Protein AF-A0A840BNY3-F1 (afdb_monomer)

Solvent-accessible surface area (backbone atoms only — not comparable to full-atom values): 8030 Å² total; per-residue (Å²): 126,62,84,62,89,79,54,58,70,67,31,37,61,26,49,38,38,48,29,40,50,38,36,32,31,81,74,53,77,52,74,62,32,56,48,49,54,68,38,67,65,70,31,52,74,52,71,36,52,52,65,54,45,52,50,37,35,52,52,50,55,52,35,42,56,70,48,27,98,41,86,91,66,48,59,70,67,38,67,76,51,46,52,61,54,49,60,32,54,72,49,71,67,59,47,44,52,41,53,53,48,23,54,62,25,56,49,52,80,91,60,75,52,78,45,42,46,50,48,51,52,48,54,26,62,76,71,75,52,52,73,64,58,42,49,53,51,48,67,73,70,75,122

Organism: NCBI:txid1193620

Sequence (143 aa):
MTPIRTYAENSPQAVGRIVAMMMVADGQLAEAELAYLSDPEQLASIGIDAQGLRTVLADHLVDIALASPSPHEAKVNAPPILDQVLAPVTDPDLRLKACVLAVHASGADEKIDSAEHAVMHYMLQKWGLTLEDVHDYLAAHIS

Structure (mmCIF, N/CA/C/O backbone):
data_AF-A0A840BNY3-F1
#
_entry.id   AF-A0A840BNY3-F1
#
loop_
_atom_site.group_PDB
_atom_site.id
_atom_site.type_symbol
_atom_site.label_atom_id
_atom_site.label_alt_id
_atom_site.label_comp_id
_atom_site.label_asym_id
_atom_site.label_entity_id
_atom_site.label_seq_id
_atom_site.pdbx_PDB_ins_code
_atom_site.Cartn_x
_atom_site.Cartn_y
_atom_site.Cartn_z
_atom_site.occupancy
_atom_site.B_iso_or_equiv
_atom_site.auth_seq_id
_atom_site.auth_comp_id
_atom_site.auth_asym_id
_atom_site.auth_atom_id
_atom_site.pdbx_PDB_model_num
ATOM 1 N N . MET A 1 1 ? 13.892 16.795 -1.344 1.00 58.88 1 MET A N 1
ATOM 2 C CA . MET A 1 1 ? 13.169 15.645 -1.918 1.00 58.88 1 MET A CA 1
ATOM 3 C C . MET A 1 1 ? 12.025 16.171 -2.745 1.00 58.88 1 MET A C 1
ATOM 5 O O . MET A 1 1 ? 11.313 17.049 -2.270 1.00 58.88 1 MET A O 1
ATOM 9 N N . THR A 1 2 ? 11.887 15.670 -3.965 1.00 63.88 2 THR A N 1
ATOM 10 C CA . THR A 1 2 ? 10.723 15.951 -4.805 1.00 63.88 2 THR A CA 1
ATOM 11 C C . THR A 1 2 ? 9.511 15.244 -4.189 1.00 63.88 2 THR A C 1
ATOM 13 O O . THR A 1 2 ? 9.639 14.069 -3.841 1.00 63.88 2 THR A O 1
ATOM 16 N N . PRO A 1 3 ? 8.374 15.930 -3.981 1.00 72.62 3 PRO A N 1
ATOM 17 C CA . PRO A 1 3 ? 7.155 15.271 -3.521 1.00 72.62 3 PRO A CA 1
ATOM 18 C C . PRO A 1 3 ? 6.713 14.229 -4.554 1.00 72.62 3 PRO A C 1
ATOM 20 O O . PRO A 1 3 ? 6.742 14.504 -5.755 1.00 72.62 3 PRO A O 1
ATOM 23 N N . ILE A 1 4 ? 6.324 13.040 -4.091 1.00 83.88 4 ILE A N 1
ATOM 24 C CA . ILE A 1 4 ? 5.731 12.020 -4.965 1.00 83.88 4 ILE A CA 1
ATOM 25 C C . ILE A 1 4 ? 4.256 12.359 -5.205 1.00 83.88 4 ILE A C 1
ATOM 27 O O . ILE A 1 4 ? 3.634 13.055 -4.399 1.00 83.88 4 ILE A O 1
ATOM 31 N N . ARG A 1 5 ? 3.676 11.879 -6.308 1.00 90.00 5 ARG A N 1
ATOM 32 C CA . ARG A 1 5 ? 2.261 12.116 -6.617 1.00 90.00 5 ARG A CA 1
ATOM 33 C C . ARG A 1 5 ? 1.369 11.583 -5.492 1.00 90.00 5 ARG A C 1
ATOM 35 O O . ARG A 1 5 ? 1.558 10.464 -5.017 1.00 90.00 5 ARG A O 1
ATOM 42 N N . THR A 1 6 ? 0.363 12.367 -5.118 1.00 89.06 6 THR A N 1
ATOM 43 C CA . THR A 1 6 ? -0.660 11.990 -4.134 1.00 89.06 6 THR A CA 1
ATOM 44 C C . THR A 1 6 ? -1.955 11.599 -4.848 1.00 89.06 6 THR A C 1
ATOM 46 O O . THR A 1 6 ? -2.370 12.275 -5.790 1.00 89.06 6 THR A O 1
ATOM 49 N N . TYR A 1 7 ? -2.601 10.524 -4.397 1.00 96.19 7 TYR A N 1
ATOM 50 C CA . TYR A 1 7 ? -3.959 10.161 -4.812 1.00 96.19 7 TYR A CA 1
ATOM 51 C C . TYR A 1 7 ? -4.996 10.734 -3.840 1.00 96.19 7 TYR A C 1
ATOM 53 O O . TYR A 1 7 ? -4.658 11.116 -2.721 1.00 96.19 7 TYR A O 1
ATOM 61 N N . ALA A 1 8 ? -6.259 10.811 -4.265 1.00 97.38 8 ALA A N 1
ATOM 62 C CA . ALA A 1 8 ? -7.333 11.283 -3.396 1.00 97.38 8 ALA A CA 1
ATOM 63 C C . ALA A 1 8 ? -7.452 10.407 -2.135 1.00 97.38 8 ALA A C 1
ATOM 65 O O . ALA A 1 8 ? -7.190 9.201 -2.181 1.00 97.38 8 ALA A O 1
ATOM 66 N N . GLU A 1 9 ? -7.845 11.026 -1.022 1.00 98.06 9 GLU A N 1
ATOM 67 C CA . GLU A 1 9 ? -8.019 10.345 0.262 1.00 98.06 9 GLU A CA 1
ATOM 68 C C . GLU A 1 9 ? -8.960 9.138 0.119 1.00 98.06 9 GLU A C 1
ATOM 70 O O . GLU A 1 9 ? -10.014 9.244 -0.511 1.00 98.06 9 GLU A O 1
ATOM 75 N N . ASN A 1 10 ? -8.549 7.988 0.666 1.00 97.56 10 ASN A N 1
ATOM 76 C CA . ASN A 1 10 ? -9.270 6.710 0.650 1.00 97.56 10 ASN A CA 1
ATOM 77 C C . ASN A 1 10 ? -9.689 6.217 -0.747 1.00 97.56 10 ASN A C 1
ATOM 79 O O . ASN A 1 10 ? -10.578 5.379 -0.881 1.00 97.56 10 ASN A O 1
ATOM 83 N N . SER A 1 11 ? -9.053 6.726 -1.806 1.00 98.00 11 SER A N 1
ATOM 84 C CA . SER A 1 11 ? -9.355 6.307 -3.173 1.00 98.00 11 SER A CA 1
ATOM 85 C C . SER A 1 11 ? -8.823 4.902 -3.480 1.00 98.00 11 SER A C 1
ATOM 87 O O . SER A 1 11 ? -7.803 4.491 -2.912 1.00 98.00 11 SER A O 1
ATOM 89 N N . PRO A 1 12 ? -9.430 4.194 -4.454 1.00 97.56 12 PRO A N 1
ATOM 90 C CA . PRO A 1 12 ? -8.888 2.944 -4.987 1.00 97.56 12 PRO A CA 1
ATOM 91 C C . PRO A 1 12 ? -7.404 3.040 -5.355 1.00 97.56 12 PRO A C 1
ATOM 93 O O . PRO A 1 12 ? -6.629 2.123 -5.103 1.00 97.56 12 PRO A O 1
ATOM 96 N N . GLN A 1 13 ? -6.980 4.177 -5.913 1.00 97.81 13 GLN A N 1
ATOM 97 C CA . GLN A 1 13 ? -5.600 4.421 -6.322 1.00 97.81 13 GLN A CA 1
ATOM 98 C C . GLN A 1 13 ? -4.660 4.618 -5.129 1.00 97.81 13 GLN A C 1
ATOM 100 O O . GLN A 1 13 ? -3.506 4.206 -5.206 1.00 97.81 13 GLN A O 1
ATOM 105 N N . ALA A 1 14 ? -5.127 5.209 -4.024 1.00 97.62 14 ALA A N 1
ATOM 106 C CA . ALA A 1 14 ? -4.331 5.325 -2.802 1.00 97.62 14 ALA A CA 1
ATOM 107 C C . ALA A 1 14 ? -4.001 3.941 -2.224 1.00 97.62 14 ALA A C 1
ATOM 109 O O . ALA A 1 14 ? -2.835 3.654 -1.954 1.00 97.62 14 ALA A O 1
ATOM 110 N N . VAL A 1 15 ? -5.002 3.059 -2.127 1.00 97.38 15 VAL A N 1
ATOM 111 C CA . VAL A 1 15 ? -4.799 1.666 -1.692 1.00 97.38 15 VAL A CA 1
ATOM 112 C C . VAL A 1 15 ? -3.970 0.890 -2.718 1.00 97.38 15 VAL A C 1
ATOM 114 O O . VAL A 1 15 ? -2.997 0.229 -2.361 1.00 97.38 15 VAL A O 1
ATOM 117 N N . GLY A 1 16 ? -4.272 1.047 -4.008 1.00 95.94 16 GLY A N 1
ATOM 118 C CA . GLY A 1 16 ? -3.508 0.440 -5.097 1.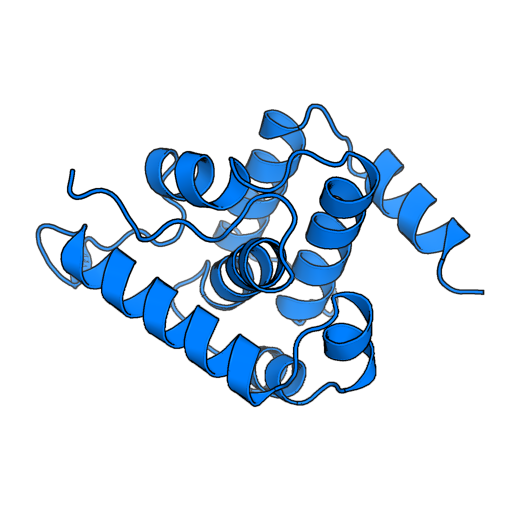00 95.94 16 GLY A CA 1
ATOM 119 C C . GLY A 1 16 ? -2.033 0.847 -5.103 1.00 95.94 16 GLY A C 1
ATOM 120 O O . GLY A 1 16 ? -1.185 0.058 -5.506 1.00 95.94 16 GLY A O 1
ATOM 121 N N . ARG A 1 17 ? -1.688 2.045 -4.612 1.00 96.00 17 ARG A N 1
ATOM 122 C CA . ARG A 1 17 ? -0.292 2.498 -4.531 1.00 96.00 17 ARG A CA 1
ATOM 123 C C . ARG A 1 17 ? 0.488 1.777 -3.440 1.00 96.00 17 ARG A C 1
ATOM 125 O O . ARG A 1 17 ? 1.677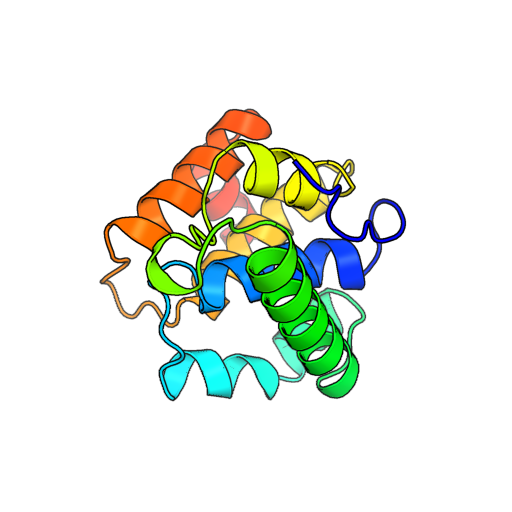 1.544 -3.619 1.00 96.00 17 ARG A O 1
ATOM 132 N N . ILE A 1 18 ? -0.169 1.407 -2.343 1.00 95.56 18 ILE A N 1
ATOM 133 C CA . ILE A 1 18 ? 0.431 0.581 -1.286 1.00 95.56 18 ILE A CA 1
ATOM 134 C C . ILE A 1 18 ? 0.702 -0.824 -1.818 1.00 95.56 18 ILE A C 1
ATOM 136 O O . ILE A 1 18 ? 1.793 -1.351 -1.629 1.00 95.56 18 ILE A O 1
ATOM 140 N N . VAL A 1 19 ? -0.264 -1.389 -2.545 1.00 93.50 19 VAL A N 1
ATOM 141 C CA . VAL A 1 19 ? -0.114 -2.685 -3.216 1.00 93.50 19 VAL A CA 1
ATOM 142 C C . VAL A 1 19 ? 1.048 -2.650 -4.210 1.00 93.50 19 VAL A C 1
ATOM 144 O O . VAL A 1 19 ? 1.957 -3.466 -4.120 1.00 93.50 19 VAL A O 1
ATOM 147 N N . ALA A 1 20 ? 1.078 -1.656 -5.101 1.00 92.44 20 ALA A N 1
ATOM 148 C CA . ALA A 1 20 ? 2.151 -1.491 -6.078 1.00 92.44 20 ALA A CA 1
ATOM 149 C C . ALA A 1 20 ? 3.532 -1.310 -5.429 1.00 92.44 20 ALA A C 1
ATOM 151 O O . ALA A 1 20 ? 4.517 -1.817 -5.948 1.00 92.44 20 ALA A O 1
ATOM 152 N N . MET A 1 21 ? 3.605 -0.596 -4.303 1.00 92.25 21 MET A N 1
ATOM 153 C CA . MET A 1 21 ? 4.832 -0.429 -3.523 1.00 92.25 21 MET A CA 1
ATOM 154 C C . MET A 1 21 ? 5.311 -1.750 -2.912 1.00 92.25 21 MET A C 1
ATOM 156 O O . MET A 1 21 ? 6.515 -1.982 -2.873 1.00 92.25 21 MET A O 1
ATOM 160 N N . MET A 1 22 ? 4.393 -2.601 -2.438 1.00 90.06 22 MET A N 1
ATOM 161 C CA . MET A 1 22 ? 4.750 -3.915 -1.902 1.00 90.06 22 MET A CA 1
ATOM 162 C C . MET A 1 22 ? 5.304 -4.831 -2.994 1.00 90.06 22 MET A C 1
ATOM 164 O O . MET A 1 22 ? 6.371 -5.396 -2.806 1.00 90.06 22 MET A O 1
ATOM 168 N N . MET A 1 23 ? 4.647 -4.874 -4.157 1.00 87.75 23 MET A N 1
ATOM 169 C CA . MET A 1 23 ? 5.078 -5.676 -5.314 1.00 87.75 23 MET A CA 1
ATOM 170 C C . MET A 1 23 ? 6.475 -5.333 -5.849 1.00 87.75 23 MET A C 1
ATOM 172 O O . MET A 1 23 ? 6.968 -6.023 -6.724 1.00 87.75 23 MET A O 1
ATOM 176 N N . VAL A 1 24 ? 7.058 -4.199 -5.453 1.00 86.50 24 VAL A N 1
ATOM 177 C CA . VAL A 1 24 ? 8.394 -3.773 -5.902 1.00 86.50 24 VAL A CA 1
ATOM 178 C C . VAL A 1 24 ? 9.321 -3.469 -4.729 1.00 86.50 24 VAL A C 1
ATOM 180 O O . VAL A 1 24 ? 10.316 -2.759 -4.892 1.00 86.50 24 VAL A O 1
ATOM 183 N N . ALA A 1 25 ? 8.989 -3.950 -3.526 1.00 84.31 25 ALA A N 1
ATOM 184 C CA . ALA A 1 25 ? 9.706 -3.614 -2.300 1.00 84.31 25 ALA A CA 1
ATOM 185 C C . ALA A 1 25 ? 11.179 -4.059 -2.336 1.00 84.31 25 ALA A C 1
ATOM 187 O O . ALA A 1 25 ? 12.046 -3.339 -1.829 1.00 84.31 25 ALA A O 1
ATOM 188 N N . ASP A 1 26 ? 11.462 -5.200 -2.965 1.00 77.38 26 ASP A N 1
ATOM 189 C CA . ASP A 1 26 ? 12.801 -5.764 -3.173 1.00 77.38 26 ASP A CA 1
ATOM 190 C C . ASP A 1 26 ? 13.483 -5.258 -4.470 1.00 77.38 26 ASP A C 1
ATOM 192 O O . ASP A 1 26 ? 14.662 -5.527 -4.722 1.00 77.38 26 ASP A O 1
ATOM 196 N N . GLY A 1 27 ? 12.760 -4.469 -5.2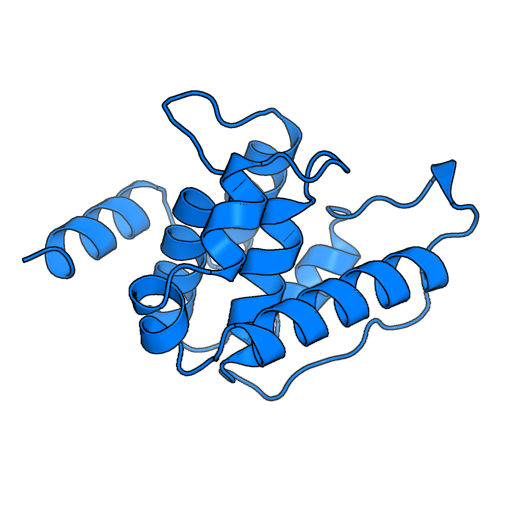73 1.00 75.12 27 GLY A N 1
ATOM 197 C CA . GLY A 1 27 ? 13.197 -3.949 -6.566 1.00 75.12 27 GLY A CA 1
ATOM 198 C C . GLY A 1 27 ? 13.017 -4.915 -7.742 1.00 75.12 27 GLY A C 1
ATOM 199 O O . GLY A 1 27 ? 13.547 -4.636 -8.822 1.00 75.12 27 GLY A O 1
ATOM 200 N N . GLN A 1 28 ? 12.301 -6.024 -7.564 1.00 74.31 28 GLN A N 1
ATOM 201 C CA . GLN A 1 28 ? 11.981 -6.997 -8.606 1.00 74.31 28 GLN A CA 1
ATOM 202 C C . GLN A 1 28 ? 10.463 -7.079 -8.826 1.00 74.31 28 GLN A C 1
ATOM 204 O O . GLN A 1 28 ? 9.682 -6.522 -8.071 1.00 74.31 28 GLN A O 1
ATOM 209 N N . LEU A 1 29 ? 10.068 -7.668 -9.957 1.00 76.94 29 LEU A N 1
ATOM 210 C CA . LEU A 1 29 ? 8.685 -8.043 -10.260 1.00 76.94 29 LEU A CA 1
ATOM 211 C C . LEU A 1 29 ? 8.723 -9.472 -10.793 1.00 76.94 29 LEU A C 1
ATOM 213 O O . LEU A 1 29 ? 9.008 -9.700 -11.974 1.00 76.94 29 LEU A O 1
ATOM 217 N N . ALA A 1 30 ? 8.500 -10.435 -9.913 1.00 77.31 30 ALA A N 1
ATOM 218 C CA . ALA A 1 30 ? 8.373 -11.840 -10.239 1.00 77.31 30 ALA A CA 1
ATOM 219 C C . ALA A 1 30 ? 7.033 -12.134 -10.937 1.00 77.31 30 ALA A C 1
ATOM 221 O O . ALA A 1 30 ? 6.062 -11.378 -10.863 1.00 77.31 30 ALA A O 1
ATOM 222 N N . GLU A 1 31 ? 6.952 -13.282 -11.614 1.00 76.19 31 GLU A N 1
ATOM 223 C CA . GLU A 1 31 ? 5.727 -13.704 -12.311 1.00 76.19 31 GLU A CA 1
ATOM 224 C C . GLU A 1 31 ? 4.517 -13.816 -11.369 1.00 76.19 31 GLU A C 1
ATOM 226 O O . GLU A 1 31 ? 3.402 -13.486 -11.772 1.00 76.19 31 GLU A O 1
ATOM 231 N N . ALA A 1 32 ? 4.734 -14.233 -10.117 1.00 73.69 32 ALA A N 1
ATOM 232 C CA . ALA A 1 32 ? 3.682 -14.347 -9.107 1.00 73.69 32 ALA A CA 1
ATOM 233 C C . ALA A 1 32 ? 3.070 -12.982 -8.744 1.00 73.69 32 ALA A C 1
ATOM 235 O O . ALA A 1 32 ? 1.850 -12.848 -8.680 1.00 73.69 32 ALA A O 1
ATOM 236 N N . GLU A 1 33 ? 3.892 -11.945 -8.594 1.00 77.75 33 GLU A N 1
ATOM 237 C CA . GLU A 1 33 ? 3.437 -10.582 -8.291 1.00 77.75 33 GLU A CA 1
ATOM 238 C C . GLU A 1 33 ? 2.736 -9.965 -9.508 1.00 77.75 33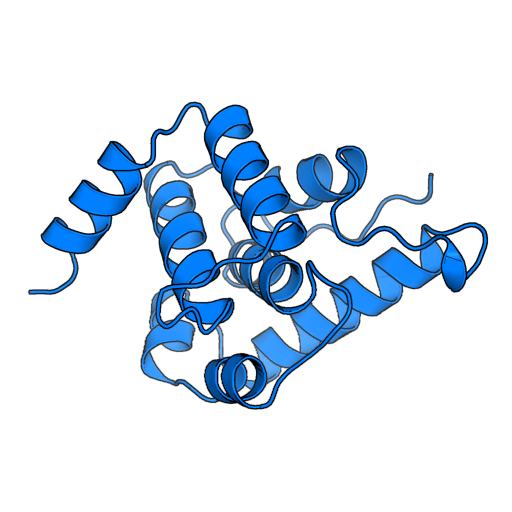 GLU A C 1
ATOM 240 O O . GLU A 1 33 ? 1.709 -9.296 -9.398 1.00 77.75 33 GLU A O 1
ATOM 245 N N . LEU A 1 34 ? 3.230 -10.248 -10.717 1.00 79.38 34 LEU A N 1
ATOM 246 C CA . LEU A 1 34 ? 2.568 -9.831 -11.955 1.00 79.38 34 LEU A CA 1
ATOM 247 C C . LEU A 1 34 ? 1.206 -10.513 -12.151 1.00 79.38 34 LEU A C 1
ATOM 249 O O . LEU A 1 34 ? 0.309 -9.906 -12.745 1.00 79.38 34 LEU A O 1
ATOM 253 N N . ALA A 1 35 ? 1.021 -11.735 -11.642 1.00 82.12 35 ALA A N 1
ATOM 254 C CA . ALA A 1 35 ? -0.273 -12.413 -11.669 1.00 82.12 35 ALA A CA 1
ATOM 255 C C . ALA A 1 35 ? -1.331 -11.643 -10.860 1.00 82.12 35 ALA A C 1
ATOM 257 O O . ALA A 1 35 ? -2.476 -11.547 -11.308 1.00 82.12 35 ALA A O 1
ATOM 258 N N . TYR A 1 36 ? -0.936 -10.99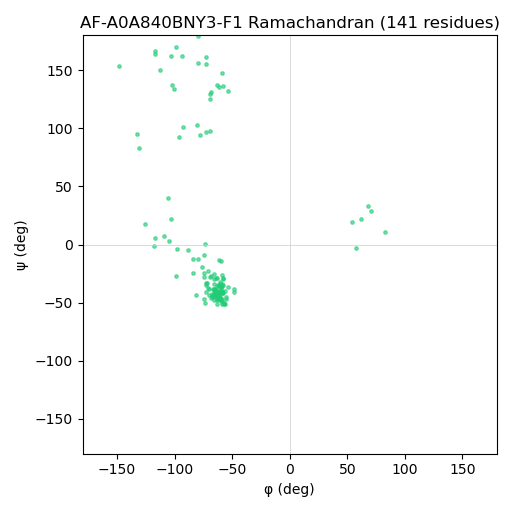2 -9.758 1.00 83.62 36 TYR A N 1
ATOM 259 C CA . TYR A 1 36 ? -1.821 -10.141 -8.956 1.00 83.62 36 TYR A CA 1
ATOM 260 C C . TYR A 1 36 ? -2.432 -8.987 -9.775 1.00 83.62 36 TYR A C 1
ATOM 262 O O . TYR A 1 36 ? -3.607 -8.660 -9.618 1.00 83.62 36 TYR A O 1
ATOM 270 N N . LEU A 1 37 ? -1.692 -8.407 -10.734 1.00 82.81 37 LEU A N 1
ATOM 271 C CA . LEU A 1 37 ? -2.210 -7.350 -11.629 1.00 82.81 37 LEU A CA 1
ATOM 272 C C . LEU A 1 37 ? -3.389 -7.799 -12.498 1.00 82.81 37 LEU A C 1
ATOM 274 O O . LEU A 1 37 ? -4.019 -6.970 -13.162 1.00 82.81 37 LEU A O 1
ATOM 278 N N . SER A 1 38 ? -3.631 -9.104 -12.562 1.00 80.94 38 SER A N 1
ATOM 279 C CA . SER A 1 38 ? -4.678 -9.714 -13.366 1.00 80.94 38 SER A CA 1
ATOM 280 C C . SER A 1 38 ? -5.723 -10.438 -12.520 1.00 80.94 38 SER A C 1
ATOM 282 O O . SER A 1 38 ? -6.601 -11.055 -13.115 1.00 80.94 38 SER A O 1
ATOM 284 N N . ASP A 1 39 ? -5.663 -10.348 -11.184 1.00 86.75 39 ASP A N 1
ATOM 285 C CA . ASP A 1 39 ? -6.640 -10.946 -10.267 1.00 86.75 39 ASP A CA 1
ATOM 286 C C . ASP A 1 39 ? -7.895 -10.055 -10.159 1.00 86.75 39 ASP A C 1
ATOM 288 O O . ASP A 1 39 ? -7.876 -9.022 -9.483 1.00 86.75 39 ASP A O 1
ATOM 292 N N . PRO A 1 40 ? -9.016 -10.399 -10.817 1.00 84.06 40 PRO A N 1
ATOM 293 C 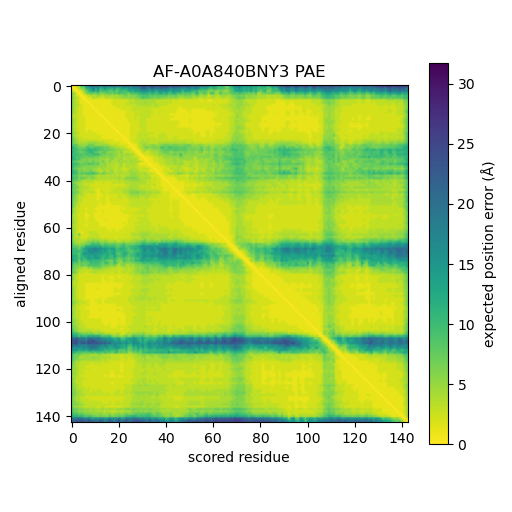CA . PRO A 1 40 ? -10.174 -9.514 -10.865 1.00 84.06 40 PRO A CA 1
ATOM 294 C C . PRO A 1 40 ? -10.858 -9.356 -9.505 1.00 84.06 40 PRO A C 1
ATOM 296 O O . PRO A 1 40 ? -11.487 -8.327 -9.268 1.00 84.06 40 PRO A O 1
ATOM 299 N N . GLU A 1 41 ? -10.753 -10.354 -8.627 1.00 87.06 41 GLU A N 1
ATOM 300 C CA . GLU A 1 41 ? -11.412 -10.361 -7.323 1.00 87.06 41 GLU A CA 1
ATOM 301 C C . GLU A 1 41 ? -10.719 -9.386 -6.371 1.00 87.06 41 GLU A C 1
ATOM 303 O O . GLU A 1 41 ? -11.363 -8.491 -5.813 1.00 87.06 41 GLU A O 1
ATOM 308 N N . GLN A 1 42 ? -9.390 -9.479 -6.268 1.00 88.06 42 GLN A N 1
ATOM 309 C CA . GLN A 1 42 ? -8.599 -8.588 -5.414 1.00 88.06 42 GLN A CA 1
ATOM 310 C C . GLN A 1 42 ? -8.717 -7.128 -5.864 1.00 88.06 42 GLN A C 1
ATOM 312 O O . GLN A 1 42 ? -8.892 -6.227 -5.039 1.00 88.06 42 GLN A O 1
ATOM 317 N N . LEU A 1 43 ? -8.696 -6.882 -7.176 1.00 89.81 43 LEU A N 1
ATOM 318 C CA . LEU A 1 43 ? -8.815 -5.538 -7.745 1.00 89.81 43 LEU A CA 1
ATOM 319 C C . LEU A 1 43 ? -10.214 -4.942 -7.536 1.00 89.81 43 LEU A C 1
ATOM 321 O O . LEU A 1 43 ? -10.347 -3.805 -7.066 1.00 89.81 43 LEU A O 1
ATOM 325 N N . ALA A 1 44 ? -11.263 -5.728 -7.800 1.00 89.50 44 ALA A N 1
ATOM 326 C CA 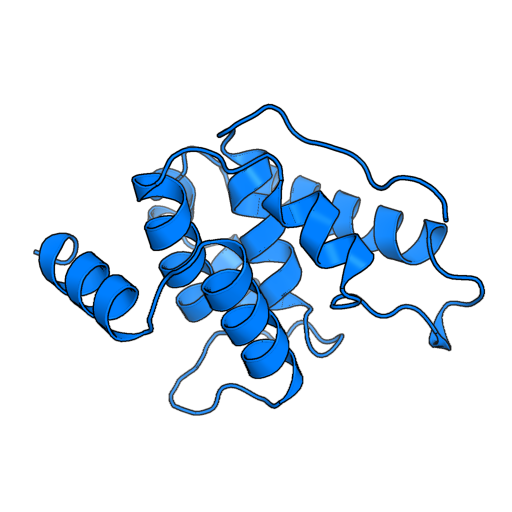. ALA A 1 44 ? -12.639 -5.305 -7.560 1.00 89.50 44 ALA A CA 1
ATOM 327 C C . ALA A 1 44 ? -12.889 -4.995 -6.080 1.00 89.50 44 ALA A C 1
ATOM 329 O O . ALA A 1 44 ? -13.641 -4.066 -5.776 1.00 89.50 44 ALA A O 1
ATOM 330 N N . SER A 1 45 ? -12.217 -5.702 -5.163 1.00 90.31 45 SER A N 1
ATOM 331 C CA . SER A 1 45 ? -12.360 -5.481 -3.723 1.00 90.31 45 SER A CA 1
ATOM 332 C C . SER A 1 45 ? -12.034 -4.040 -3.304 1.00 90.31 45 SER A C 1
ATOM 334 O O . SER A 1 45 ? -12.632 -3.545 -2.349 1.00 90.31 45 SER A O 1
ATOM 336 N N . ILE A 1 46 ? -11.143 -3.342 -4.015 1.00 90.00 46 ILE A N 1
ATOM 337 C CA . ILE A 1 46 ? -10.779 -1.939 -3.747 1.00 90.00 46 ILE A CA 1
ATOM 338 C C . ILE A 1 46 ? -11.307 -0.965 -4.797 1.00 90.00 46 ILE A C 1
ATOM 340 O O . ILE A 1 46 ? -10.969 0.213 -4.754 1.00 90.00 46 ILE A O 1
ATOM 344 N N . GLY A 1 47 ? -12.144 -1.428 -5.728 1.00 94.06 47 GLY A N 1
ATOM 345 C CA . GLY A 1 47 ? -12.743 -0.585 -6.761 1.00 94.06 47 GLY A CA 1
ATOM 346 C C . GLY A 1 47 ? -11.752 -0.096 -7.821 1.00 94.06 47 GLY A C 1
ATOM 347 O O . GLY A 1 47 ? -11.953 0.983 -8.381 1.00 94.06 47 GLY A O 1
ATOM 348 N N . ILE A 1 48 ? -10.686 -0.858 -8.089 1.00 94.94 48 ILE A N 1
ATOM 349 C CA . ILE A 1 48 ? -9.745 -0.589 -9.182 1.00 94.94 48 ILE A CA 1
ATOM 350 C C . ILE A 1 48 ? -9.853 -1.691 -10.237 1.00 94.94 48 ILE A C 1
ATOM 352 O O . ILE A 1 48 ? -10.183 -2.830 -9.924 1.00 94.94 48 ILE A O 1
ATOM 356 N N . ASP A 1 49 ? -9.585 -1.366 -11.497 1.00 94.06 49 ASP A N 1
ATOM 357 C CA . ASP A 1 49 ? -9.412 -2.371 -12.541 1.00 94.06 49 ASP A CA 1
ATOM 358 C C . ASP A 1 49 ? -7.920 -2.645 -12.795 1.00 94.06 49 ASP A C 1
ATOM 360 O O . ASP A 1 49 ? -7.023 -1.942 -12.317 1.00 94.06 49 ASP A O 1
ATOM 364 N N . ALA A 1 50 ? -7.642 -3.689 -13.575 1.00 91.25 50 ALA A N 1
ATOM 365 C CA . ALA A 1 50 ? -6.276 -4.101 -13.888 1.00 91.25 50 ALA A CA 1
ATOM 366 C C . ALA A 1 50 ? -5.469 -2.984 -14.571 1.00 91.25 50 ALA A C 1
ATOM 368 O O . ALA A 1 50 ? -4.261 -2.856 -14.366 1.00 91.25 50 ALA A O 1
ATOM 369 N N . GLN A 1 51 ? -6.129 -2.158 -15.389 1.00 93.38 51 GLN A N 1
ATOM 370 C CA . GLN A 1 51 ? -5.465 -1.051 -16.065 1.00 93.38 51 GLN A CA 1
ATOM 371 C C . GLN A 1 51 ? -5.122 0.083 -15.098 1.00 93.38 51 GLN A C 1
ATOM 373 O O . GLN A 1 51 ? -4.021 0.624 -15.167 1.00 93.38 51 GLN A O 1
ATOM 378 N N . GLY A 1 52 ? -6.022 0.398 -14.172 1.00 94.88 52 GLY A N 1
ATOM 379 C CA . GLY A 1 52 ? -5.816 1.364 -13.109 1.00 94.88 52 GLY A CA 1
ATOM 380 C C . GLY A 1 52 ? -4.650 0.969 -12.215 1.00 94.88 52 GLY A C 1
ATOM 381 O O . GLY A 1 52 ? -3.783 1.806 -11.969 1.00 94.88 52 GLY A O 1
ATOM 382 N N . LEU A 1 53 ? -4.558 -0.300 -11.796 1.00 94.44 53 LEU A N 1
ATOM 383 C CA . LEU A 1 53 ? -3.426 -0.742 -10.976 1.00 94.44 53 LEU A CA 1
ATOM 384 C C . LEU A 1 53 ? -2.100 -0.663 -11.746 1.00 94.44 53 LEU A C 1
ATOM 386 O O . LEU A 1 53 ? -1.108 -0.185 -11.199 1.00 94.44 53 LEU A O 1
ATOM 390 N N . ARG A 1 54 ? -2.081 -1.030 -13.036 1.00 93.88 54 ARG A N 1
ATOM 391 C CA . ARG A 1 54 ? -0.898 -0.844 -13.897 1.00 93.88 54 ARG A CA 1
ATOM 392 C C . ARG A 1 54 ? -0.476 0.621 -14.005 1.00 93.88 54 ARG A C 1
ATOM 394 O O . ARG A 1 54 ? 0.717 0.912 -13.954 1.00 93.88 54 ARG A O 1
ATOM 401 N N . THR A 1 55 ? -1.429 1.543 -14.136 1.00 95.56 55 THR A N 1
ATOM 402 C CA . THR A 1 55 ? -1.141 2.984 -14.134 1.00 95.56 55 THR A CA 1
ATOM 403 C C . THR A 1 55 ? -0.557 3.431 -12.798 1.00 95.56 55 THR A C 1
ATOM 405 O O . THR A 1 55 ? 0.436 4.152 -12.792 1.00 95.56 55 THR A O 1
ATOM 408 N N . VAL A 1 56 ? -1.114 2.966 -11.678 1.00 95.94 56 VAL A N 1
ATOM 409 C CA . VAL A 1 56 ? -0.611 3.290 -10.336 1.00 95.94 56 VAL A CA 1
ATOM 410 C C . VAL A 1 56 ? 0.809 2.761 -10.115 1.00 95.94 56 VAL A C 1
ATOM 412 O O . VAL A 1 56 ? 1.655 3.488 -9.595 1.00 95.94 56 VAL A O 1
ATOM 415 N N . LEU A 1 57 ? 1.101 1.534 -10.556 1.00 93.25 57 LEU A N 1
ATOM 416 C CA . LEU A 1 57 ? 2.446 0.960 -10.514 1.00 93.25 57 LEU A CA 1
ATOM 417 C C . LEU A 1 57 ? 3.436 1.775 -11.357 1.00 93.25 57 LEU A C 1
ATOM 419 O O . LEU A 1 57 ? 4.512 2.129 -10.879 1.00 93.25 57 LEU A O 1
ATOM 423 N N . ALA A 1 58 ? 3.063 2.132 -12.589 1.00 93.12 58 ALA A N 1
ATOM 424 C CA . ALA A 1 58 ? 3.902 2.957 -13.454 1.00 93.12 58 ALA A CA 1
ATOM 425 C C . ALA A 1 58 ? 4.165 4.349 -12.849 1.00 93.12 58 ALA A C 1
ATOM 427 O O . ALA A 1 58 ? 5.310 4.800 -12.817 1.00 93.12 58 ALA A O 1
ATOM 428 N N . ASP A 1 59 ? 3.128 5.004 -12.319 1.00 94.44 59 ASP A N 1
ATOM 429 C CA . ASP A 1 59 ? 3.240 6.280 -11.607 1.00 94.44 59 ASP A CA 1
ATOM 430 C C . ASP A 1 59 ? 4.188 6.172 -10.404 1.00 94.44 59 ASP A C 1
ATOM 432 O O . ASP A 1 59 ? 5.000 7.069 -10.174 1.00 94.44 59 ASP A O 1
ATOM 436 N N . HIS A 1 60 ? 4.104 5.079 -9.640 1.00 92.38 60 HIS A N 1
ATOM 437 C CA . HIS A 1 60 ? 4.955 4.836 -8.478 1.00 92.38 60 HIS A CA 1
ATOM 438 C C . HIS A 1 60 ? 6.435 4.713 -8.864 1.00 92.38 60 HIS A C 1
ATOM 440 O O . HIS A 1 60 ? 7.278 5.398 -8.281 1.00 92.38 60 HIS A O 1
ATOM 446 N N . LEU A 1 61 ? 6.745 3.913 -9.889 1.00 89.75 61 LEU A N 1
ATOM 447 C CA . LEU A 1 61 ? 8.109 3.734 -10.394 1.00 89.75 61 LEU A CA 1
ATOM 448 C C . LEU A 1 61 ? 8.696 5.038 -10.954 1.00 89.75 61 LEU A C 1
ATOM 450 O O . LEU A 1 61 ? 9.855 5.359 -10.685 1.00 89.75 61 LEU A O 1
ATOM 454 N N . VAL A 1 62 ? 7.895 5.821 -11.688 1.00 91.06 62 VAL A N 1
ATOM 455 C CA . VAL A 1 62 ? 8.302 7.149 -12.176 1.00 91.06 62 VAL A CA 1
ATOM 456 C C . VAL A 1 62 ? 8.626 8.079 -11.008 1.00 91.06 62 VAL A C 1
ATOM 458 O O . VAL A 1 62 ? 9.663 8.742 -11.021 1.00 91.06 62 VAL A O 1
ATOM 461 N N . ASP A 1 63 ? 7.778 8.111 -9.983 1.00 89.62 63 ASP A N 1
ATOM 462 C CA . ASP A 1 63 ? 7.976 8.995 -8.836 1.00 89.62 63 ASP A CA 1
ATOM 463 C C . ASP A 1 63 ? 9.232 8.622 -8.034 1.00 89.62 63 ASP A C 1
ATOM 465 O O . ASP A 1 63 ? 9.983 9.506 -7.623 1.00 89.62 63 ASP A O 1
ATOM 469 N N . ILE A 1 64 ? 9.510 7.325 -7.865 1.00 87.06 64 ILE A N 1
ATOM 470 C CA . ILE A 1 64 ? 10.743 6.836 -7.233 1.00 87.06 64 ILE A CA 1
ATOM 471 C C . ILE A 1 64 ? 11.974 7.229 -8.052 1.00 87.06 64 ILE A C 1
ATOM 473 O O . ILE A 1 64 ? 12.950 7.735 -7.491 1.00 87.06 64 ILE A O 1
ATOM 477 N N . ALA A 1 65 ? 11.930 7.050 -9.374 1.00 85.75 65 ALA A N 1
ATOM 478 C CA . ALA A 1 65 ? 13.029 7.426 -10.259 1.00 85.75 65 ALA A CA 1
ATOM 479 C C . ALA A 1 65 ? 13.324 8.936 -10.196 1.00 85.75 65 ALA A C 1
ATOM 481 O O . ALA A 1 65 ? 14.486 9.334 -10.159 1.00 85.75 65 ALA A O 1
ATOM 482 N N . LEU A 1 66 ? 12.286 9.778 -10.123 1.00 84.81 66 LEU A N 1
ATOM 483 C CA . LEU A 1 66 ? 12.415 11.236 -10.012 1.00 84.81 66 LEU A CA 1
ATOM 484 C C . LEU A 1 66 ? 12.849 11.717 -8.620 1.00 84.81 66 LEU A C 1
ATOM 486 O O . LEU A 1 66 ? 13.451 12.786 -8.495 1.00 84.81 66 LEU A O 1
ATOM 490 N N . ALA A 1 67 ? 12.523 10.967 -7.567 1.00 80.38 67 ALA A N 1
ATOM 491 C CA . ALA A 1 67 ? 12.903 11.298 -6.195 1.00 80.38 67 ALA A CA 1
ATOM 492 C C . ALA A 1 67 ? 14.356 10.913 -5.860 1.00 80.38 67 ALA A C 1
ATOM 494 O O . ALA A 1 67 ? 14.877 11.346 -4.827 1.00 80.38 67 ALA A O 1
ATOM 495 N N . SER A 1 68 ? 15.006 10.127 -6.722 1.00 75.25 68 SER A N 1
ATOM 496 C CA . SER A 1 68 ? 16.308 9.520 -6.454 1.00 75.25 68 SER A CA 1
ATOM 497 C C . SER A 1 68 ? 17.452 10.293 -7.123 1.00 75.25 68 SER A C 1
ATOM 499 O O . SER A 1 68 ? 17.358 10.619 -8.306 1.00 75.25 68 SER A O 1
ATOM 501 N N . PRO A 1 69 ? 18.561 10.577 -6.408 1.00 69.38 69 PRO A N 1
ATOM 502 C CA . PRO A 1 69 ? 19.714 11.272 -6.984 1.00 69.38 69 PRO A CA 1
ATOM 503 C C . PRO A 1 69 ? 20.419 10.452 -8.072 1.00 69.38 69 PRO A C 1
ATOM 505 O O . PRO A 1 69 ? 21.054 11.019 -8.962 1.00 69.38 69 PRO A O 1
ATOM 508 N N . SER A 1 70 ? 20.289 9.125 -8.022 1.00 68.94 70 SER A N 1
ATOM 509 C CA . SER A 1 70 ? 20.727 8.210 -9.068 1.00 68.94 70 SER A CA 1
ATOM 510 C C . SER A 1 70 ? 19.824 6.964 -9.130 1.00 68.94 70 SER A C 1
ATOM 512 O O . SER A 1 70 ? 19.253 6.579 -8.107 1.00 68.94 70 SER A O 1
ATOM 514 N N . PRO A 1 71 ? 19.708 6.287 -10.292 1.00 62.34 71 PRO A N 1
ATOM 515 C CA . PRO A 1 71 ? 18.887 5.076 -10.432 1.00 62.34 71 PRO A CA 1
ATOM 516 C C . PRO A 1 71 ? 19.288 3.926 -9.496 1.00 62.34 71 PRO A C 1
ATOM 518 O O . PRO A 1 71 ? 18.453 3.103 -9.147 1.00 62.34 71 PRO A O 1
ATOM 521 N N . HIS A 1 72 ? 20.555 3.878 -9.072 1.00 60.22 72 HIS A N 1
ATOM 522 C CA . HIS A 1 72 ? 21.084 2.839 -8.181 1.00 60.22 72 HIS A CA 1
ATOM 523 C C . HIS A 1 72 ? 20.825 3.128 -6.693 1.00 60.22 72 HIS A C 1
ATOM 525 O O . HIS A 1 72 ? 21.023 2.256 -5.853 1.00 60.22 72 HIS A O 1
ATOM 531 N N . GLU A 1 73 ? 20.398 4.346 -6.353 1.00 60.78 73 GLU A N 1
ATOM 532 C CA . GLU A 1 73 ? 20.099 4.772 -4.978 1.00 60.78 73 GLU A CA 1
ATOM 533 C C . GLU A 1 73 ? 18.593 4.867 -4.710 1.00 60.78 73 GLU A C 1
ATOM 535 O O . GLU A 1 73 ? 18.176 5.269 -3.620 1.00 60.78 73 GLU A O 1
ATOM 540 N N . ALA A 1 74 ? 17.775 4.500 -5.697 1.00 64.25 74 ALA A N 1
ATOM 541 C CA . ALA A 1 74 ? 16.331 4.542 -5.609 1.00 64.25 74 ALA A CA 1
ATOM 542 C C . ALA A 1 74 ? 15.801 3.490 -4.632 1.00 64.25 74 ALA A C 1
ATOM 544 O O . ALA A 1 74 ? 15.656 2.317 -4.960 1.00 64.25 74 ALA A O 1
ATOM 545 N N . LYS A 1 75 ? 15.522 3.922 -3.400 1.00 71.31 75 LYS A N 1
ATOM 546 C CA . LYS A 1 75 ? 14.941 3.071 -2.358 1.00 71.31 75 LYS A CA 1
ATOM 547 C C . LYS A 1 75 ? 13.424 3.193 -2.366 1.00 71.31 75 LYS A C 1
ATOM 549 O O . LYS A 1 75 ? 12.885 4.148 -1.813 1.00 71.31 75 LYS A O 1
ATOM 554 N N . VAL A 1 76 ? 12.760 2.199 -2.954 1.00 73.75 76 VAL A N 1
ATOM 555 C CA . VAL A 1 76 ? 11.292 2.076 -3.044 1.00 73.75 76 VAL A CA 1
ATOM 556 C C . VAL A 1 76 ? 10.623 2.179 -1.665 1.00 73.75 76 VAL A C 1
ATOM 558 O O . VAL A 1 76 ? 9.590 2.824 -1.513 1.00 73.75 76 VAL A O 1
ATOM 561 N N . ASN A 1 77 ? 11.264 1.623 -0.634 1.00 76.19 77 ASN A N 1
ATOM 562 C CA . ASN A 1 77 ? 10.756 1.535 0.735 1.00 76.19 77 ASN A CA 1
ATOM 563 C C . ASN A 1 77 ? 11.383 2.550 1.714 1.00 76.19 77 ASN A C 1
ATOM 565 O O . ASN A 1 77 ? 11.384 2.332 2.927 1.00 76.19 77 ASN A O 1
ATOM 569 N N . ALA A 1 78 ? 11.946 3.666 1.234 1.00 83.56 78 ALA A N 1
ATOM 570 C CA . ALA A 1 78 ? 12.486 4.683 2.138 1.00 83.56 78 ALA A CA 1
ATOM 571 C C . ALA A 1 78 ? 11.366 5.299 3.011 1.00 83.56 78 ALA A C 1
ATOM 573 O O . ALA A 1 78 ? 10.326 5.669 2.461 1.00 83.56 78 ALA A O 1
ATOM 574 N N . PRO A 1 79 ? 11.570 5.518 4.329 1.00 86.31 79 PRO A N 1
ATOM 575 C CA . PRO A 1 79 ? 10.523 6.017 5.228 1.00 86.31 79 PRO A CA 1
ATOM 576 C C . PRO A 1 79 ? 9.751 7.248 4.728 1.00 86.31 79 PRO A C 1
ATOM 578 O O . PRO A 1 79 ? 8.529 7.244 4.818 1.00 86.31 79 PRO A O 1
ATOM 581 N N . PRO A 1 80 ? 10.381 8.267 4.110 1.00 87.56 80 PRO A N 1
ATOM 582 C CA . PRO A 1 80 ? 9.620 9.410 3.613 1.00 87.56 80 PRO A CA 1
ATOM 583 C C . PRO A 1 80 ? 8.740 9.123 2.385 1.00 87.56 80 PRO A C 1
ATOM 585 O O . PRO A 1 80 ? 7.808 9.879 2.109 1.00 87.56 80 PRO A O 1
ATOM 588 N N . ILE A 1 81 ? 9.058 8.083 1.609 1.00 88.44 81 ILE A N 1
ATOM 589 C CA . ILE A 1 81 ? 8.196 7.593 0.526 1.00 88.44 81 ILE A CA 1
ATOM 590 C C . ILE A 1 81 ? 7.024 6.839 1.148 1.00 88.44 81 ILE A C 1
ATOM 592 O O . ILE A 1 81 ? 5.883 7.143 0.811 1.00 88.44 81 ILE A O 1
ATOM 596 N N . LEU A 1 82 ? 7.293 5.950 2.112 1.00 92.00 82 LEU A N 1
ATOM 597 C CA . LEU A 1 82 ? 6.260 5.227 2.860 1.00 92.00 82 LEU A CA 1
ATOM 598 C C . LEU A 1 82 ? 5.269 6.199 3.516 1.00 92.00 82 LEU A C 1
ATOM 600 O O . LEU A 1 82 ? 4.065 6.063 3.338 1.00 92.00 82 LEU A O 1
ATOM 604 N N . ASP A 1 83 ? 5.758 7.243 4.186 1.00 93.25 83 ASP A N 1
ATOM 605 C CA . ASP A 1 83 ? 4.916 8.276 4.795 1.00 93.25 83 ASP A CA 1
ATOM 606 C C . ASP A 1 83 ? 3.952 8.923 3.791 1.00 93.25 83 ASP A C 1
ATOM 608 O O . ASP A 1 83 ? 2.769 9.089 4.085 1.00 93.25 83 ASP A O 1
ATOM 612 N N . GLN A 1 84 ? 4.443 9.273 2.599 1.00 92.69 84 GLN A N 1
ATOM 613 C CA . GLN A 1 84 ? 3.632 9.905 1.556 1.00 92.69 84 GLN A CA 1
ATOM 614 C C . GLN A 1 84 ? 2.653 8.926 0.896 1.00 92.69 84 GLN A C 1
ATOM 616 O O . GLN A 1 84 ? 1.547 9.330 0.544 1.00 92.69 84 GLN A O 1
ATOM 621 N N . VAL A 1 85 ? 3.037 7.656 0.730 1.00 94.88 85 VAL A N 1
ATOM 622 C CA . VAL A 1 85 ? 2.166 6.606 0.176 1.00 94.88 85 VAL A CA 1
ATOM 623 C C . VAL A 1 85 ? 1.044 6.244 1.155 1.00 94.88 85 VAL A C 1
ATOM 625 O O . VAL A 1 85 ? -0.088 6.046 0.726 1.00 94.88 85 VAL A O 1
ATOM 628 N N . LEU A 1 86 ? 1.332 6.201 2.458 1.00 96.62 86 LEU A N 1
ATOM 629 C CA . LEU A 1 86 ? 0.376 5.786 3.491 1.00 96.62 86 LEU A CA 1
ATOM 630 C C . LEU A 1 86 ? -0.552 6.918 3.956 1.00 96.62 86 LEU A C 1
ATOM 632 O O . LEU A 1 86 ? -1.645 6.642 4.448 1.00 96.62 86 LEU A O 1
ATOM 636 N N . ALA A 1 87 ? -0.143 8.185 3.818 1.00 96.44 87 ALA A N 1
ATOM 637 C CA . ALA A 1 87 ? -0.908 9.338 4.304 1.00 96.44 87 ALA A CA 1
ATOM 638 C C . ALA A 1 87 ? -2.353 9.441 3.766 1.00 96.44 87 ALA A C 1
ATOM 640 O O . ALA A 1 87 ? -3.231 9.776 4.561 1.00 96.44 87 ALA A O 1
ATOM 641 N N . PRO A 1 88 ? -2.649 9.151 2.481 1.00 97.19 88 PRO A N 1
ATOM 642 C CA . PRO A 1 88 ? -4.006 9.272 1.948 1.00 97.19 88 PRO A CA 1
ATOM 643 C C . PRO A 1 88 ? -4.970 8.168 2.402 1.00 97.19 88 PRO A C 1
ATOM 645 O O . PRO A 1 88 ? -6.157 8.276 2.115 1.00 97.19 88 PRO A O 1
ATOM 648 N N . VAL A 1 89 ? -4.502 7.109 3.074 1.00 98.00 89 VAL A N 1
ATOM 649 C CA . VAL A 1 89 ? -5.367 6.043 3.607 1.00 98.00 89 VAL A CA 1
ATOM 650 C C . VAL A 1 89 ? -5.655 6.334 5.082 1.00 98.00 89 VAL A C 1
ATOM 652 O O . VAL A 1 89 ? -4.884 6.008 5.994 1.00 98.00 89 VAL A O 1
ATOM 655 N N . THR A 1 90 ? -6.761 7.035 5.313 1.00 97.88 90 THR A N 1
ATOM 656 C CA . THR A 1 90 ? -7.181 7.536 6.628 1.00 97.88 90 THR A CA 1
ATOM 657 C C . THR A 1 90 ? -8.223 6.640 7.287 1.00 97.88 90 THR A C 1
ATOM 659 O O . THR A 1 90 ? -8.267 6.583 8.517 1.00 97.88 90 THR A O 1
ATOM 662 N N . ASP A 1 91 ? -9.007 5.915 6.489 1.00 97.88 91 ASP A N 1
ATOM 663 C CA . ASP A 1 91 ? -10.043 5.003 6.964 1.00 97.88 91 ASP A CA 1
ATOM 664 C C . ASP A 1 91 ? -9.430 3.758 7.651 1.00 97.88 91 ASP A C 1
ATOM 666 O O . ASP A 1 91 ? -8.591 3.081 7.046 1.00 97.88 91 ASP A O 1
ATOM 670 N N . PRO A 1 92 ? -9.806 3.443 8.908 1.00 96.50 92 PRO A N 1
ATOM 671 C CA . PRO A 1 92 ? -9.254 2.302 9.641 1.00 96.50 92 PRO A CA 1
ATOM 672 C C . PRO A 1 92 ? -9.479 0.936 8.981 1.00 96.50 92 PRO A C 1
ATOM 674 O O . PRO A 1 92 ? -8.584 0.093 9.035 1.00 96.50 92 PRO A O 1
ATOM 677 N N . ASP A 1 93 ? -10.631 0.720 8.347 1.00 95.50 93 ASP A N 1
ATOM 678 C CA . ASP A 1 93 ? -10.955 -0.538 7.669 1.00 95.50 93 ASP A CA 1
ATOM 679 C C . ASP A 1 93 ? -10.089 -0.700 6.414 1.00 95.50 93 ASP A C 1
ATOM 681 O O . ASP A 1 93 ? -9.453 -1.736 6.204 1.00 95.50 93 ASP A O 1
ATOM 685 N N . LEU A 1 94 ? -9.940 0.380 5.638 1.00 96.56 94 LEU A N 1
ATOM 686 C CA . LEU A 1 94 ? -9.068 0.381 4.461 1.00 96.56 94 LEU A CA 1
ATOM 687 C C . LEU A 1 94 ? -7.593 0.167 4.803 1.00 96.56 94 LEU A C 1
ATOM 689 O O . LEU A 1 94 ? -6.867 -0.378 3.976 1.00 96.56 94 LEU A O 1
ATOM 693 N N . ARG A 1 95 ? -7.129 0.566 5.991 1.00 97.88 95 ARG A N 1
ATOM 694 C CA . ARG A 1 95 ? -5.753 0.290 6.440 1.00 97.88 95 ARG A CA 1
ATOM 695 C C . ARG A 1 95 ? -5.518 -1.201 6.643 1.00 97.88 95 ARG A C 1
ATOM 697 O O . ARG A 1 95 ? -4.536 -1.731 6.127 1.00 97.88 95 ARG A O 1
ATOM 704 N N . LEU A 1 96 ? -6.432 -1.880 7.336 1.00 96.81 96 LEU A N 1
ATOM 705 C CA . LEU A 1 96 ? -6.373 -3.333 7.52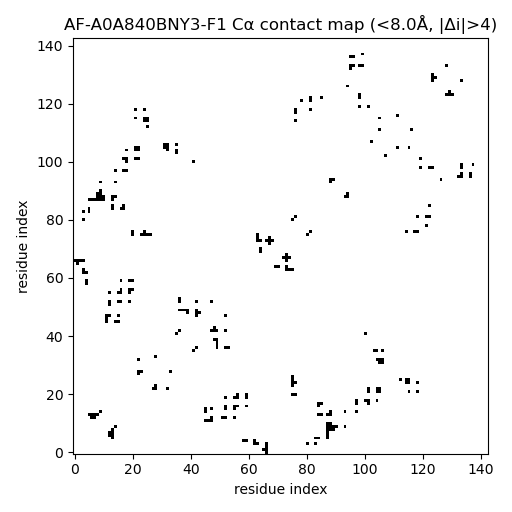1 1.00 96.81 96 LEU A CA 1
ATOM 706 C C . LEU A 1 96 ? -6.456 -4.055 6.177 1.00 96.81 96 LEU A C 1
ATOM 708 O O . LEU A 1 96 ? -5.619 -4.905 5.873 1.00 96.81 96 LEU A O 1
ATOM 712 N N . LYS A 1 97 ? -7.390 -3.633 5.322 1.00 95.50 97 LYS A N 1
ATOM 713 C CA . LYS A 1 97 ? -7.513 -4.153 3.962 1.00 95.50 97 LYS A CA 1
ATOM 714 C C . LYS A 1 97 ? -6.250 -3.939 3.130 1.00 95.50 97 LYS A C 1
ATOM 716 O O . LYS A 1 97 ? -5.824 -4.845 2.424 1.00 95.50 97 LYS A O 1
ATOM 721 N N . ALA A 1 98 ? -5.619 -2.771 3.221 1.00 96.12 98 ALA A N 1
ATOM 722 C CA . ALA A 1 98 ? -4.370 -2.493 2.521 1.00 96.12 98 ALA A CA 1
ATOM 723 C C . ALA A 1 98 ? -3.230 -3.407 2.998 1.00 96.12 98 ALA A C 1
ATOM 725 O O . ALA A 1 98 ? -2.462 -3.878 2.163 1.00 96.12 98 ALA A O 1
ATOM 726 N N . CYS A 1 99 ? -3.138 -3.703 4.303 1.00 95.06 99 CYS A N 1
ATOM 727 C CA . CYS A 1 99 ? -2.191 -4.696 4.824 1.00 95.06 99 CYS A CA 1
ATOM 728 C C . CYS A 1 99 ? -2.442 -6.081 4.213 1.00 95.06 99 CYS A C 1
ATOM 730 O O . CYS A 1 99 ? -1.507 -6.705 3.720 1.00 95.06 99 CYS A O 1
ATOM 732 N N . VAL A 1 100 ? -3.697 -6.537 4.190 1.00 92.56 100 VAL A N 1
ATOM 733 C CA . VAL A 1 100 ? -4.084 -7.821 3.583 1.00 92.56 100 VAL A CA 1
ATOM 734 C C . VAL A 1 100 ? -3.674 -7.910 2.118 1.00 92.56 100 VAL A C 1
ATOM 736 O O . VAL A 1 100 ? -3.014 -8.860 1.706 1.00 92.56 100 VAL A O 1
ATOM 739 N N . LEU A 1 101 ? -4.035 -6.899 1.331 1.00 92.06 101 LEU A N 1
ATOM 740 C CA . LEU A 1 101 ? -3.751 -6.881 -0.100 1.00 92.06 101 LEU A CA 1
ATOM 741 C C . LEU A 1 101 ? -2.253 -6.801 -0.379 1.00 92.06 101 LEU A C 1
ATOM 743 O O . LEU A 1 101 ? -1.786 -7.404 -1.337 1.00 92.06 101 LEU A O 1
ATOM 747 N N . ALA A 1 102 ? -1.492 -6.100 0.465 1.00 91.25 102 ALA A N 1
ATOM 748 C CA . ALA A 1 102 ? -0.040 -6.082 0.369 1.00 91.25 102 ALA A CA 1
ATOM 749 C C . ALA A 1 102 ? 0.553 -7.489 0.576 1.00 91.25 102 ALA A C 1
ATOM 751 O O . ALA A 1 102 ? 1.392 -7.900 -0.218 1.00 91.25 102 ALA A O 1
ATOM 752 N N . VAL A 1 103 ? 0.073 -8.259 1.563 1.00 86.56 103 VAL A N 1
ATOM 753 C CA . VAL A 1 103 ? 0.506 -9.660 1.762 1.00 86.56 103 VAL A CA 1
ATOM 754 C C . VAL A 1 103 ? 0.157 -10.537 0.558 1.00 86.56 103 VAL A C 1
ATOM 756 O O . VAL A 1 103 ? 0.976 -11.338 0.121 1.00 86.56 103 VAL A O 1
ATOM 759 N N . HIS A 1 104 ? -1.045 -10.396 -0.005 1.00 86.06 104 HIS A N 1
ATOM 760 C CA . HIS A 1 104 ? -1.419 -11.157 -1.201 1.00 86.06 104 HIS A CA 1
ATOM 761 C C . HIS A 1 104 ? -0.561 -10.779 -2.417 1.00 86.06 104 HIS A C 1
ATOM 763 O O . HIS A 1 104 ? -0.193 -11.642 -3.211 1.00 86.06 104 HIS A O 1
ATOM 769 N N . ALA A 1 105 ? -0.231 -9.495 -2.562 1.00 84.69 105 ALA A N 1
ATOM 770 C CA . ALA A 1 105 ? 0.513 -8.984 -3.703 1.00 84.69 105 ALA A CA 1
ATOM 771 C C . ALA A 1 105 ? 2.006 -9.330 -3.681 1.00 84.69 105 ALA A C 1
ATOM 773 O O . ALA A 1 105 ? 2.592 -9.415 -4.756 1.00 84.69 105 ALA A O 1
ATOM 774 N N . SER A 1 106 ? 2.599 -9.583 -2.508 1.00 78.62 106 SER A N 1
ATOM 775 C CA . SER A 1 106 ? 3.981 -10.076 -2.387 1.00 78.62 106 SER A CA 1
ATOM 776 C C . SER A 1 106 ? 4.139 -11.553 -2.787 1.00 78.62 106 SER A C 1
ATOM 778 O O . SER A 1 106 ? 5.219 -12.121 -2.684 1.00 78.62 106 SER A O 1
ATOM 780 N N . GLY A 1 107 ? 3.057 -12.232 -3.200 1.00 66.25 107 GLY A N 1
ATOM 781 C CA . GLY A 1 107 ? 3.115 -13.610 -3.703 1.00 66.25 107 GLY A CA 1
ATOM 782 C C . GLY A 1 107 ? 3.630 -14.637 -2.687 1.00 66.25 107 GLY A C 1
ATOM 783 O O . GLY A 1 107 ? 4.122 -15.695 -3.084 1.00 66.25 107 GLY A O 1
ATOM 784 N N . ALA A 1 108 ? 3.553 -14.333 -1.389 1.00 56.12 108 ALA A N 1
ATOM 785 C CA . ALA A 1 108 ? 4.185 -15.135 -0.354 1.00 56.12 108 ALA A CA 1
ATOM 786 C C . ALA A 1 108 ? 3.453 -16.470 -0.135 1.00 56.12 108 ALA A C 1
ATOM 788 O O . ALA A 1 108 ? 2.525 -16.563 0.664 1.00 56.12 108 ALA A O 1
ATOM 789 N N . ASP A 1 109 ? 3.959 -17.530 -0.764 1.00 55.56 109 ASP A N 1
ATOM 790 C CA . ASP A 1 109 ? 3.939 -18.864 -0.162 1.00 55.56 109 ASP A CA 1
ATOM 791 C C . ASP A 1 109 ? 5.089 -18.897 0.872 1.00 55.56 109 ASP A C 1
ATOM 793 O O . ASP A 1 109 ? 6.268 -19.054 0.550 1.00 55.56 109 ASP A O 1
ATOM 797 N N . GLU A 1 110 ? 4.744 -18.607 2.130 1.00 51.28 110 GLU A N 1
ATOM 798 C CA . GLU A 1 110 ? 5.557 -18.703 3.362 1.00 51.28 110 GLU A CA 1
ATOM 799 C C . GLU A 1 110 ? 6.896 -17.930 3.470 1.00 51.28 110 GLU A C 1
ATOM 801 O O . GLU A 1 110 ? 7.512 -17.959 4.540 1.00 51.28 110 GLU A O 1
ATOM 806 N N . LYS A 1 111 ? 7.377 -17.207 2.449 1.00 55.84 111 LYS A N 1
ATOM 807 C CA . LYS A 1 111 ? 8.658 -16.469 2.529 1.00 55.84 111 LYS A CA 1
ATOM 808 C C . LYS A 1 111 ? 8.559 -15.023 2.059 1.00 55.84 111 LYS A C 1
ATOM 810 O O . LYS A 1 111 ? 8.962 -14.706 0.950 1.00 55.84 111 LYS A O 1
ATOM 815 N N . ILE A 1 112 ? 8.108 -14.162 2.966 1.00 61.25 112 ILE A N 1
ATOM 816 C CA . ILE A 1 112 ? 8.305 -12.714 2.863 1.00 61.25 11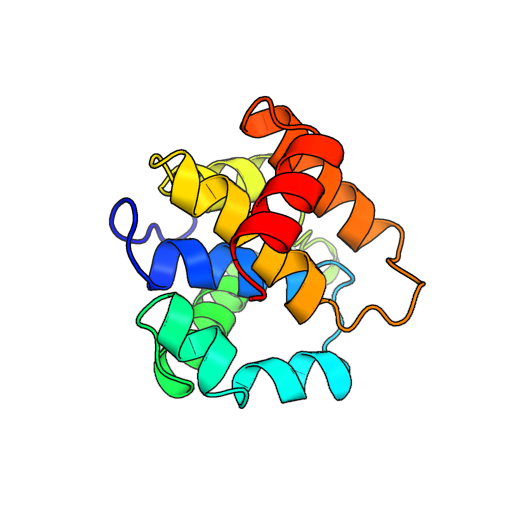2 ILE A CA 1
ATOM 817 C C . ILE A 1 112 ? 9.801 -12.414 3.041 1.00 61.25 112 ILE A C 1
ATOM 819 O O . ILE A 1 112 ? 10.443 -12.906 3.981 1.00 61.25 112 ILE A O 1
ATOM 823 N N . ASP A 1 113 ? 10.370 -11.621 2.143 1.00 69.69 113 ASP A N 1
ATOM 824 C CA . ASP A 1 113 ? 11.778 -11.246 2.178 1.00 69.69 113 ASP A CA 1
ATOM 825 C C . ASP A 1 113 ? 12.057 -10.115 3.200 1.00 69.69 113 ASP A C 1
ATOM 827 O O . ASP A 1 113 ? 11.179 -9.652 3.932 1.00 69.69 113 ASP A O 1
ATOM 831 N N . SER A 1 114 ? 13.314 -9.682 3.349 1.00 76.81 114 SER A N 1
ATOM 832 C CA . SER A 1 114 ? 13.647 -8.640 4.339 1.00 76.81 114 SER A CA 1
ATOM 833 C C . SER A 1 114 ? 13.095 -7.246 4.000 1.00 76.81 114 SER A C 1
ATOM 835 O O . SER A 1 114 ? 12.872 -6.444 4.911 1.00 76.81 114 SER A O 1
ATOM 837 N N . ALA A 1 115 ? 12.898 -6.940 2.716 1.00 79.50 115 ALA A N 1
ATOM 838 C CA . ALA A 1 115 ? 12.441 -5.639 2.245 1.00 79.50 115 ALA A CA 1
ATOM 839 C C . ALA A 1 115 ? 10.918 -5.506 2.367 1.00 79.50 115 ALA A C 1
ATOM 841 O O . ALA A 1 115 ? 10.437 -4.490 2.875 1.00 79.50 115 ALA A O 1
ATOM 842 N N . GLU A 1 116 ? 10.177 -6.546 1.999 1.00 82.88 116 GLU A N 1
ATOM 843 C CA . GLU A 1 116 ? 8.727 -6.654 2.179 1.00 82.88 116 GLU A CA 1
ATOM 844 C C . GLU A 1 116 ? 8.352 -6.643 3.667 1.00 82.88 116 GLU A C 1
ATOM 846 O O . GLU A 1 116 ? 7.463 -5.897 4.089 1.00 82.88 116 GLU A O 1
ATOM 851 N N . HIS A 1 117 ? 9.097 -7.379 4.506 1.00 86.50 117 HIS A N 1
ATOM 852 C CA . HIS A 1 117 ? 8.927 -7.327 5.960 1.00 86.50 117 HIS A CA 1
ATOM 853 C C . HIS A 1 117 ? 9.129 -5.915 6.510 1.00 86.50 117 HIS A C 1
ATOM 855 O O . HIS A 1 117 ? 8.384 -5.487 7.393 1.00 86.50 117 HIS A O 1
ATOM 861 N N . ALA A 1 118 ? 10.121 -5.175 6.004 1.00 88.19 118 ALA A N 1
ATOM 862 C CA . ALA A 1 118 ? 10.366 -3.806 6.441 1.00 88.19 118 ALA A CA 1
ATOM 863 C C . ALA A 1 118 ? 9.203 -2.873 6.065 1.00 88.19 118 ALA A C 1
ATOM 865 O O . ALA A 1 118 ? 8.803 -2.045 6.885 1.00 88.19 118 ALA A O 1
ATOM 866 N N . VAL A 1 119 ? 8.629 -3.035 4.867 1.00 90.81 119 VAL A N 1
ATOM 867 C CA . VAL A 1 119 ? 7.441 -2.290 4.425 1.00 90.81 119 VAL A CA 1
ATOM 868 C C . VAL A 1 119 ? 6.235 -2.623 5.302 1.00 90.81 119 VAL A C 1
ATOM 870 O O . VAL A 1 119 ? 5.623 -1.711 5.859 1.00 90.81 119 VAL A O 1
ATOM 873 N N . MET A 1 120 ? 5.929 -3.910 5.490 1.00 92.44 120 MET A N 1
ATOM 874 C CA . MET A 1 120 ? 4.801 -4.358 6.313 1.00 92.44 120 MET A CA 1
ATOM 875 C C . MET A 1 120 ? 4.931 -3.866 7.757 1.00 92.44 120 MET A C 1
ATOM 877 O O . MET A 1 120 ? 4.008 -3.271 8.311 1.00 92.44 120 MET A O 1
ATOM 881 N N . HIS A 1 121 ? 6.108 -4.033 8.362 1.00 92.69 121 HIS A N 1
ATOM 882 C CA . HIS A 1 121 ? 6.371 -3.551 9.714 1.00 92.69 121 HIS A CA 1
ATOM 883 C C . HIS A 1 121 ? 6.172 -2.033 9.828 1.00 92.69 121 HIS A C 1
ATOM 885 O O . HIS A 1 121 ? 5.608 -1.549 10.811 1.00 92.69 121 HIS A O 1
ATOM 891 N N . TYR A 1 122 ? 6.594 -1.270 8.818 1.00 95.06 122 TYR A N 1
ATOM 892 C CA . TYR A 1 122 ? 6.390 0.175 8.797 1.00 95.06 122 TYR A CA 1
ATOM 893 C C . TYR A 1 122 ? 4.908 0.554 8.692 1.00 95.06 122 TYR A C 1
ATOM 895 O O . TYR A 1 122 ? 4.466 1.452 9.407 1.00 95.06 122 TYR A O 1
ATOM 903 N N . MET A 1 123 ? 4.127 -0.134 7.850 1.00 96.00 123 MET A N 1
ATOM 904 C CA . MET A 1 123 ? 2.676 0.073 7.734 1.00 96.00 123 MET A CA 1
ATOM 905 C C . MET A 1 123 ? 1.979 -0.127 9.083 1.00 96.00 123 MET A C 1
ATOM 907 O O . MET A 1 123 ? 1.257 0.758 9.548 1.00 96.00 123 MET A O 1
ATOM 911 N N . LEU A 1 124 ? 2.267 -1.252 9.743 1.00 96.69 124 LEU A N 1
ATOM 912 C CA . LEU A 1 124 ? 1.718 -1.589 11.056 1.00 96.69 124 LEU A CA 1
ATOM 913 C C . LEU A 1 124 ? 2.074 -0.528 12.101 1.00 96.69 124 LEU A C 1
ATOM 915 O O . LEU A 1 124 ? 1.188 0.008 12.767 1.00 96.69 124 LEU A O 1
ATOM 919 N N . GLN A 1 125 ? 3.350 -0.139 12.189 1.00 96.94 125 GLN A N 1
ATOM 920 C CA . GLN A 1 125 ? 3.780 0.915 13.110 1.00 96.94 125 GLN A CA 1
ATOM 921 C C . GLN A 1 125 ? 3.112 2.261 12.820 1.00 96.94 125 GLN A C 1
ATOM 923 O O . GLN A 1 125 ? 2.684 2.946 13.750 1.00 96.94 125 GLN A O 1
ATOM 928 N N . LYS A 1 126 ? 3.014 2.653 11.545 1.00 96.44 126 LYS A N 1
ATOM 929 C CA . LYS A 1 126 ? 2.445 3.943 11.141 1.00 96.44 126 LYS A CA 1
ATOM 930 C C . LYS A 1 126 ? 0.973 4.063 11.518 1.00 96.44 126 LYS A C 1
ATOM 932 O O . LYS A 1 126 ? 0.520 5.154 11.868 1.00 96.44 126 LYS A O 1
ATOM 937 N N . TRP A 1 127 ? 0.238 2.961 11.433 1.00 97.81 127 TRP A N 1
ATOM 938 C CA . TRP A 1 127 ? -1.194 2.925 11.704 1.00 97.81 127 TRP A CA 1
ATOM 939 C C . TRP A 1 127 ? -1.554 2.437 13.107 1.00 97.81 127 TRP A C 1
ATOM 941 O O . TRP A 1 127 ? -2.728 2.493 13.464 1.00 97.81 127 TRP A O 1
ATOM 951 N N . GLY A 1 128 ? -0.569 2.030 13.912 1.00 97.62 128 GLY A N 1
ATOM 952 C CA . GLY A 1 128 ? -0.802 1.497 15.254 1.00 97.62 128 GLY A CA 1
ATOM 953 C C . GLY A 1 128 ? -1.510 0.142 15.242 1.00 97.62 128 GLY A C 1
ATOM 954 O O . GLY A 1 128 ? -2.313 -0.118 16.130 1.00 97.62 128 GLY A O 1
ATOM 955 N N . LEU A 1 129 ? -1.236 -0.678 14.225 1.00 97.62 129 LEU A N 1
ATOM 956 C CA . LEU A 1 129 ? -1.809 -2.008 14.029 1.00 97.62 129 LEU A CA 1
ATOM 957 C C . LEU A 1 129 ? -0.807 -3.099 14.416 1.00 97.62 129 LEU A C 1
ATOM 959 O O . LEU A 1 129 ? 0.407 -2.884 14.458 1.00 97.62 129 LEU A O 1
ATOM 963 N N . THR A 1 130 ? -1.326 -4.297 14.635 1.00 96.00 130 THR A N 1
ATOM 964 C CA . THR A 1 130 ? -0.575 -5.527 14.869 1.00 96.00 130 THR A CA 1
ATOM 965 C C . THR A 1 130 ? -0.846 -6.544 13.760 1.00 96.00 130 THR A C 1
ATOM 967 O O . THR A 1 130 ? -1.782 -6.405 12.974 1.00 96.00 130 THR A O 1
ATOM 970 N N . LEU A 1 131 ? -0.027 -7.598 13.692 1.00 92.12 131 LEU A N 1
ATOM 971 C CA . LEU A 1 131 ? -0.315 -8.735 12.811 1.00 92.12 131 LEU A CA 1
ATOM 972 C C . LEU A 1 131 ? -1.601 -9.471 13.220 1.00 92.12 131 LEU A C 1
ATOM 974 O O . LEU A 1 131 ? -2.266 -10.030 12.355 1.00 92.12 131 LEU A O 1
ATOM 978 N N . GLU A 1 132 ? -1.953 -9.451 14.509 1.00 94.12 132 GLU A N 1
ATOM 979 C CA . GLU A 1 132 ? -3.198 -10.033 15.024 1.00 94.12 132 GLU A CA 1
ATOM 980 C C . GLU A 1 132 ? -4.415 -9.288 14.466 1.00 94.12 132 GLU A C 1
ATOM 982 O O . GLU A 1 132 ? -5.312 -9.929 13.934 1.00 94.12 132 GLU A O 1
ATOM 987 N N . ASP A 1 133 ? -4.385 -7.950 14.432 1.00 96.19 133 ASP A N 1
ATOM 988 C CA . ASP A 1 133 ? -5.469 -7.158 13.831 1.00 96.19 133 ASP A CA 1
ATOM 989 C C . ASP A 1 133 ? -5.681 -7.506 12.346 1.00 96.19 133 ASP A C 1
ATOM 991 O O . ASP A 1 133 ? -6.813 -7.621 11.875 1.00 96.19 133 ASP A O 1
ATOM 995 N N . VAL A 1 134 ? -4.589 -7.694 11.592 1.00 93.69 134 VAL A N 1
ATOM 996 C CA . VAL A 1 134 ? -4.647 -8.075 10.169 1.00 93.69 134 VAL A CA 1
ATOM 997 C C . VAL A 1 134 ? -5.195 -9.494 10.004 1.00 93.69 134 VAL A C 1
ATOM 999 O O . VAL A 1 134 ? -6.020 -9.736 9.124 1.00 93.69 134 VAL A O 1
ATOM 1002 N N . HIS A 1 135 ? -4.763 -10.429 10.851 1.00 91.19 135 HIS A N 1
ATOM 1003 C CA . HIS A 1 135 ? -5.252 -11.806 10.850 1.00 91.19 135 HIS A CA 1
ATOM 1004 C C . HIS A 1 135 ? -6.748 -11.889 11.189 1.00 91.19 135 HIS A C 1
ATOM 1006 O O . HIS A 1 135 ? -7.502 -12.580 10.503 1.00 91.19 135 HIS A O 1
ATOM 1012 N N . ASP A 1 136 ? -7.200 -11.153 12.201 1.00 93.94 136 ASP A N 1
ATOM 1013 C CA . ASP A 1 136 ? -8.606 -11.120 12.602 1.00 93.94 136 ASP A CA 1
ATOM 1014 C C . ASP A 1 136 ? -9.480 -10.479 11.520 1.00 93.94 136 ASP A C 1
ATOM 1016 O O . ASP A 1 136 ? -10.577 -10.965 11.229 1.00 93.94 136 ASP A O 1
ATOM 1020 N N . TYR A 1 137 ? -8.968 -9.437 10.857 1.00 93.56 137 TYR A N 1
ATOM 1021 C CA . TYR A 1 137 ? -9.625 -8.840 9.698 1.00 93.56 137 TYR A CA 1
ATOM 1022 C C . TYR A 1 137 ? -9.792 -9.849 8.556 1.00 93.56 137 TYR A C 1
ATOM 1024 O O . TYR A 1 137 ? -10.891 -9.976 8.016 1.00 93.56 137 TYR A O 1
ATOM 1032 N N . LEU A 1 138 ? -8.735 -10.593 8.210 1.00 87.69 138 LEU A N 1
ATOM 1033 C CA . LEU A 1 138 ? -8.787 -11.666 7.209 1.00 87.69 138 LEU A CA 1
ATOM 1034 C C . LEU A 1 138 ? -9.851 -12.708 7.560 1.00 87.69 138 LEU A C 1
ATOM 1036 O O . LEU A 1 138 ? -10.711 -13.018 6.736 1.00 87.69 138 LEU A O 1
ATOM 1040 N N . ALA A 1 139 ? -9.829 -13.213 8.795 1.00 88.94 139 ALA A N 1
ATOM 1041 C CA . ALA A 1 139 ? -10.758 -14.238 9.258 1.00 88.94 139 ALA A CA 1
ATOM 1042 C C . ALA A 1 139 ? -12.227 -13.784 9.189 1.00 88.94 139 ALA A C 1
ATOM 1044 O O . ALA A 1 139 ? -13.109 -14.591 8.901 1.00 88.94 139 ALA A O 1
ATOM 1045 N N . ALA A 1 140 ? -12.496 -12.495 9.414 1.00 89.88 140 ALA A N 1
ATOM 1046 C CA . ALA A 1 140 ? -13.840 -11.931 9.341 1.00 89.88 140 ALA A CA 1
ATOM 1047 C C . ALA A 1 140 ? -14.363 -11.726 7.903 1.00 89.88 140 ALA A C 1
ATOM 1049 O O . ALA A 1 140 ? -15.575 -11.602 7.722 1.00 89.88 140 ALA A O 1
ATOM 1050 N N . HIS A 1 141 ? -13.485 -11.689 6.894 1.00 82.81 141 HIS A N 1
ATOM 1051 C CA . HIS A 1 141 ? -13.833 -11.300 5.518 1.00 82.81 141 HIS A CA 1
ATOM 1052 C C . HIS A 1 141 ? -13.622 -12.402 4.463 1.00 82.81 141 HIS A C 1
ATOM 1054 O O . HIS A 1 141 ? -13.941 -12.174 3.299 1.00 82.81 141 HIS A O 1
ATOM 1060 N N . ILE A 1 142 ? -13.136 -13.590 4.845 1.00 66.62 142 ILE A N 1
ATOM 1061 C CA . ILE A 1 142 ? -12.943 -14.755 3.953 1.00 66.62 142 ILE A CA 1
ATOM 1062 C C . ILE A 1 142 ? -14.018 -15.844 4.208 1.00 66.62 142 ILE A C 1
ATOM 1064 O O . ILE A 1 142 ? -13.723 -17.036 4.228 1.00 66.62 142 ILE A O 1
ATOM 1068 N N . SER A 1 143 ? -15.284 -15.459 4.434 1.00 45.50 143 SER A N 1
ATOM 1069 C CA . SER A 1 143 ? -16.397 -16.421 4.601 1.00 45.50 143 SER A CA 1
ATOM 1070 C C . SER A 1 143 ? -17.230 -16.633 3.345 1.00 45.50 143 SER A C 1
ATOM 1072 O O . SER A 1 143 ? -17.436 -15.666 2.583 1.00 45.50 143 SER A O 1
#

Secondary structure (DSSP, 8-state):
-PPPPPPPTT-HHHHHHHHHHHTTTTS---HHHHHHTT-HHHHHHTT--HHHHHHHHHHHHHHHHHH-SSTTS--TT-HHHHHHHHTT---HHHHHHHHHHHHHHTT-SS---HHHHHHHHHHHHHHT--HHHHHHHHHHH--

InterPro domains:
  IPR029024 TerB-like [G3DSA:1.10.3680.10] (5-142)
  IPR029024 TerB-like [SSF158682] (7-139)

pLDDT: mean 86.41, std 11.67, range [45.5, 98.06]

Mean predicted aligned error: 4.97 Å

Radius of gyration: 14.08 Å; Cα contacts (8 Å, |Δi|>4): 168; chains: 1; bounding box: 38×35×31 Å

Nearest PDB structures (foldseek):
  2nrl-assembly1_A  TM=3.215E-01  e=2.691E+00  Thunnus atlanticus
  1fn3-assembly1_B  TM=3.485E-01  e=5.315E+00  Homo sapiens
  2oh9-assembly1_A  TM=2.524E-01  e=3.114E+00  Physeter macrocephalus
  3wtg-assembly1_B  TM=3.032E-01  e=6.149E+00  Dromaius novaehollandiae
  3eok-assembly1_B-2  TM=3.168E-01  e=8.642E+00  Anas platyrhynchos

Foldseek 3Di:
DDQADADAALALLLLLLLLLLLCCLVPDHDPLLVVLLVPQVLSVVSPHHSVSSVVSNVSLVVRLCVVDPHPVRRRSQDLVNLCRSLVSHPDPLSLLSSLVSSVSSNSDPPDDDPRSVSSSVSSCVVSVHDVVSSVVSCVVPVD